Protein AF-A0A2V7V673-F1 (afdb_monomer)

Radius of gyration: 15.43 Å; Cα contacts (8 Å, |Δi|>4): 55; chains: 1; bounding box: 44×23×37 Å

Sequence (68 aa):
MASNSQDEQRLALFIDFENIAIGVRDAHYRKFDVNLVLERLLDKGKLLVKKAYADWSRYADYKRSFHE

Foldseek 3Di:
DDPPPVPFDEDAAEAAVVVVVVVCVVVVHDDDQCVVVVVVVVVRGDYPYHYYDDPCVVVVVCVVNRVD

Secondary structure (DSSP, 8-state):
---------EEEEEEEHHHHHHHHHHTT-----HHHHHHHHHTT-EEEEEEEES-TTT-HHHHHHHH-

Structure (mmCIF, N/CA/C/O backbone):
data_AF-A0A2V7V673-F1
#
_entry.id   AF-A0A2V7V673-F1
#
loop_
_atom_site.group_PDB
_atom_site.id
_atom_site.type_symbol
_atom_site.label_atom_id
_atom_site.label_alt_id
_atom_site.label_comp_id
_atom_site.label_asym_id
_atom_site.label_entity_id
_atom_site.label_seq_id
_atom_site.pdbx_PDB_ins_code
_atom_site.Cartn_x
_atom_site.Cartn_y
_atom_site.Cartn_z
_atom_site.occupancy
_atom_site.B_iso_or_equiv
_atom_site.auth_seq_id
_atom_site.auth_comp_id
_atom_site.auth_asym_id
_atom_site.auth_atom_id
_atom_site.pdbx_PDB_model_num
ATOM 1 N N . MET A 1 1 ? -32.497 -7.501 23.175 1.00 43.50 1 MET A N 1
ATOM 2 C CA . MET A 1 1 ? -31.377 -8.109 22.429 1.00 43.50 1 MET A CA 1
ATOM 3 C C . MET A 1 1 ? -30.232 -7.123 22.506 1.00 43.50 1 MET A C 1
ATOM 5 O O . MET A 1 1 ? -30.429 -5.987 22.100 1.00 43.50 1 MET A O 1
ATOM 9 N N . ALA A 1 2 ? -29.125 -7.484 23.156 1.00 44.66 2 ALA A N 1
ATOM 10 C CA . ALA A 1 2 ? -27.994 -6.576 23.306 1.00 44.66 2 ALA A CA 1
ATOM 11 C C . ALA A 1 2 ? -27.475 -6.204 21.912 1.00 44.66 2 ALA A C 1
ATOM 13 O O . ALA A 1 2 ? -27.137 -7.090 21.127 1.00 44.66 2 ALA A O 1
ATOM 14 N N . SER A 1 3 ? -27.459 -4.909 21.595 1.00 50.03 3 SER A N 1
ATOM 15 C CA . SER A 1 3 ? -26.703 -4.386 20.466 1.00 50.03 3 SER A CA 1
ATOM 16 C C . SER A 1 3 ? -25.241 -4.668 20.773 1.00 50.03 3 SER A C 1
ATOM 18 O O . SER A 1 3 ? -24.608 -3.938 21.535 1.00 50.03 3 SER A O 1
ATOM 20 N N . ASN A 1 4 ? -24.725 -5.780 20.260 1.00 53.00 4 ASN A N 1
ATOM 21 C CA . ASN A 1 4 ? -23.300 -6.021 20.279 1.00 53.00 4 ASN A CA 1
ATOM 22 C C . ASN A 1 4 ? -22.720 -5.003 19.301 1.00 53.00 4 ASN A C 1
ATOM 24 O O . ASN A 1 4 ? -22.684 -5.248 18.096 1.00 53.00 4 ASN A O 1
ATOM 28 N N . SER A 1 5 ? -22.380 -3.822 19.813 1.00 55.22 5 SER A N 1
ATOM 29 C CA . SER A 1 5 ? -21.511 -2.865 19.154 1.00 55.22 5 SER A CA 1
ATOM 30 C C . SER A 1 5 ? -20.213 -3.624 18.922 1.00 55.22 5 SER A C 1
ATOM 32 O O . SER A 1 5 ? -19.352 -3.667 19.793 1.00 55.22 5 SER A O 1
ATOM 34 N N . GLN A 1 6 ? -20.124 -4.366 17.818 1.00 60.25 6 GLN A N 1
ATOM 35 C CA . GLN A 1 6 ? -18.854 -4.909 17.383 1.00 60.25 6 GLN A CA 1
ATOM 36 C C . GLN A 1 6 ? -17.985 -3.677 17.203 1.00 60.25 6 GLN A C 1
ATOM 38 O O . GLN A 1 6 ? -18.260 -2.876 16.311 1.00 60.25 6 GLN A O 1
ATOM 43 N N . ASP A 1 7 ? -17.038 -3.467 18.117 1.00 67.94 7 ASP A N 1
ATOM 44 C CA . ASP A 1 7 ? -16.043 -2.421 17.967 1.00 67.94 7 ASP A CA 1
ATOM 45 C C . ASP A 1 7 ? -15.475 -2.574 16.560 1.00 67.94 7 ASP A C 1
ATOM 47 O O . ASP A 1 7 ? -14.862 -3.596 16.238 1.00 67.94 7 ASP A O 1
ATOM 51 N N . GLU A 1 8 ? -15.780 -1.603 15.695 1.00 79.50 8 GLU A N 1
ATOM 52 C CA . GLU A 1 8 ? -15.296 -1.574 14.322 1.00 79.50 8 GLU A CA 1
ATOM 53 C C . GLU A 1 8 ? -13.779 -1.747 14.393 1.00 79.50 8 GLU A C 1
ATOM 55 O O . GLU A 1 8 ? -13.079 -0.895 14.954 1.00 79.50 8 GLU A O 1
ATOM 60 N N .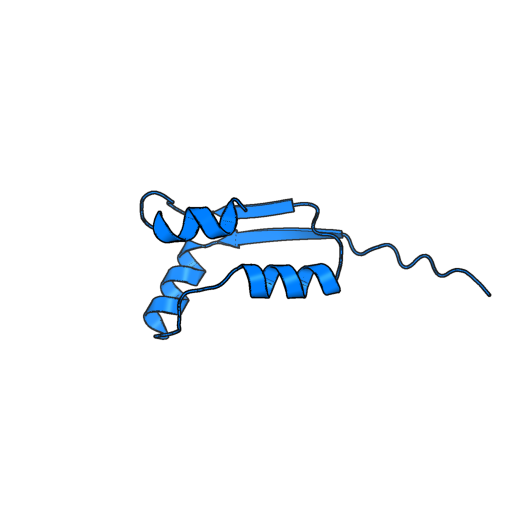 GLN A 1 9 ? -13.272 -2.886 13.907 1.00 92.31 9 GLN A N 1
ATOM 61 C CA . GLN A 1 9 ? -11.856 -3.203 14.040 1.00 92.31 9 GLN A CA 1
ATOM 62 C C . GLN A 1 9 ? -11.047 -2.101 13.361 1.00 92.31 9 GLN A C 1
ATOM 64 O O . GLN A 1 9 ? -11.303 -1.737 12.217 1.00 92.31 9 GLN A O 1
ATOM 69 N N . ARG A 1 10 ? -10.074 -1.541 14.075 1.00 95.50 10 ARG A N 1
ATOM 70 C CA . ARG A 1 10 ? -9.233 -0.453 13.573 1.00 95.50 10 ARG A CA 1
ATOM 71 C C . ARG A 1 10 ? -7.936 -1.036 13.048 1.00 95.50 10 ARG A C 1
ATOM 73 O O . ARG A 1 10 ? -7.236 -1.738 13.775 1.00 95.50 10 ARG A O 1
ATOM 80 N N . LEU A 1 11 ? -7.609 -0.724 11.803 1.00 96.62 11 LEU A N 1
ATOM 81 C CA . LEU A 1 11 ? -6.446 -1.261 11.109 1.00 96.62 11 LEU A CA 1
ATOM 82 C C . LEU A 1 11 ? -5.454 -0.147 10.775 1.00 96.62 11 LEU A C 1
ATOM 84 O O . LEU A 1 11 ? -5.832 0.977 10.443 1.00 96.62 11 LEU A O 1
ATOM 88 N N . ALA A 1 12 ? -4.169 -0.479 10.824 1.00 96.88 12 ALA A N 1
ATOM 89 C CA . ALA A 1 12 ? -3.093 0.359 10.319 1.00 96.88 12 ALA A CA 1
ATOM 90 C C . ALA A 1 12 ? -2.249 -0.468 9.346 1.00 96.88 12 ALA A C 1
ATOM 92 O O . ALA A 1 12 ? -1.774 -1.548 9.692 1.00 96.88 12 ALA A O 1
ATOM 93 N N . LEU A 1 13 ? -2.091 0.035 8.126 1.00 96.25 13 LEU A N 1
ATOM 94 C CA . LEU A 1 13 ? -1.394 -0.629 7.035 1.00 96.25 13 LEU A CA 1
ATOM 95 C C . LEU A 1 13 ? -0.060 0.064 6.770 1.00 96.25 13 LEU A C 1
ATOM 97 O O . LEU A 1 13 ? -0.018 1.253 6.446 1.00 96.25 13 LEU A O 1
ATOM 101 N N . PHE A 1 14 ? 1.016 -0.711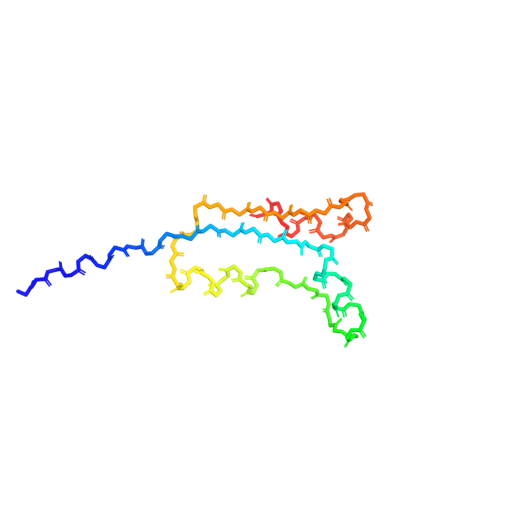 6.865 1.00 96.38 14 PHE A N 1
ATOM 102 C CA . PHE A 1 14 ? 2.370 -0.299 6.524 1.00 96.38 14 PHE A CA 1
ATOM 103 C C . PHE A 1 14 ? 2.931 -1.301 5.521 1.00 96.38 14 PHE A C 1
ATOM 105 O O . PHE A 1 14 ? 2.978 -2.497 5.799 1.00 96.38 14 PHE A O 1
ATOM 112 N N . ILE A 1 15 ? 3.307 -0.812 4.346 1.00 96.00 15 ILE A N 1
ATOM 113 C CA . ILE A 1 15 ? 3.772 -1.628 3.229 1.00 96.00 15 ILE A CA 1
ATOM 114 C C . ILE A 1 15 ? 5.232 -1.289 2.952 1.00 96.00 15 ILE A C 1
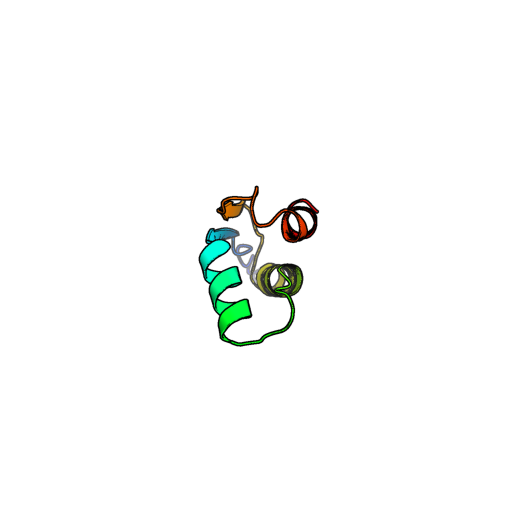ATOM 116 O O . ILE A 1 15 ? 5.564 -0.129 2.715 1.00 96.00 15 ILE A O 1
ATOM 120 N N . ASP A 1 16 ? 6.084 -2.306 2.924 1.00 95.19 16 ASP A N 1
ATOM 121 C CA . ASP A 1 16 ? 7.354 -2.244 2.206 1.00 95.19 16 ASP A CA 1
ATOM 122 C C . ASP A 1 16 ? 7.073 -2.579 0.740 1.00 95.19 16 ASP A C 1
ATOM 124 O O . ASP A 1 16 ? 6.788 -3.726 0.383 1.00 95.19 16 ASP A O 1
ATOM 128 N N . PHE A 1 17 ? 7.050 -1.550 -0.102 1.00 93.75 17 PHE A N 1
ATOM 129 C CA . PHE A 1 17 ? 6.627 -1.712 -1.484 1.00 93.75 17 PHE A CA 1
ATOM 130 C C . PHE A 1 17 ? 7.741 -2.296 -2.361 1.00 93.75 17 PHE A C 1
ATOM 132 O O . PHE A 1 17 ? 7.440 -3.014 -3.314 1.00 93.75 17 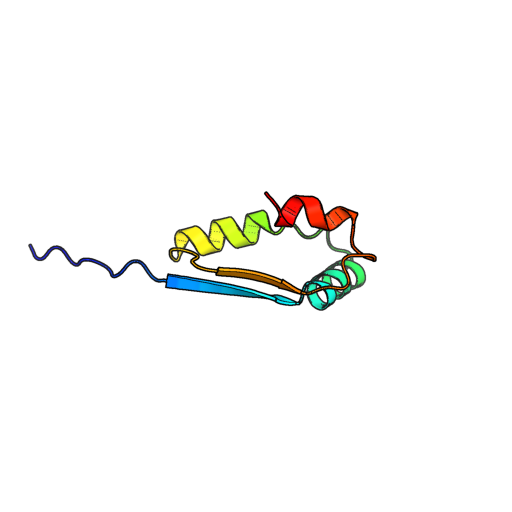PHE A O 1
ATOM 139 N N . GLU A 1 18 ? 9.015 -2.063 -2.033 1.00 93.38 18 GLU A N 1
ATOM 140 C CA . GLU A 1 18 ? 10.132 -2.581 -2.834 1.00 93.38 18 GLU A CA 1
ATOM 141 C C . GLU A 1 18 ? 10.192 -4.106 -2.782 1.00 93.38 18 GLU A C 1
ATOM 143 O O . GLU A 1 18 ? 10.348 -4.750 -3.820 1.00 93.38 18 GLU A O 1
ATOM 148 N N . ASN A 1 19 ? 9.960 -4.690 -1.605 1.00 94.19 19 ASN A N 1
ATOM 149 C CA . ASN A 1 19 ? 9.891 -6.142 -1.451 1.00 94.19 19 ASN A CA 1
ATOM 150 C C . ASN A 1 19 ? 8.740 -6.770 -2.254 1.00 94.19 19 ASN A C 1
ATOM 152 O O . ASN A 1 19 ? 8.923 -7.809 -2.893 1.00 94.19 19 ASN A O 1
ATOM 156 N N . ILE A 1 20 ? 7.573 -6.121 -2.294 1.00 93.81 20 ILE A N 1
ATOM 157 C CA . ILE A 1 20 ? 6.451 -6.571 -3.132 1.00 93.81 20 ILE A CA 1
ATOM 158 C C . ILE A 1 20 ? 6.810 -6.458 -4.617 1.00 93.81 20 ILE A C 1
ATOM 160 O O . ILE A 1 20 ? 6.571 -7.395 -5.379 1.00 93.81 20 ILE A O 1
ATOM 164 N N . ALA A 1 21 ? 7.393 -5.334 -5.038 1.00 91.31 21 ALA A N 1
ATOM 165 C CA . ALA A 1 21 ? 7.746 -5.093 -6.433 1.00 91.31 21 ALA A CA 1
ATOM 166 C C . ALA A 1 21 ? 8.786 -6.100 -6.949 1.00 91.31 21 ALA A C 1
ATOM 168 O O . ALA A 1 21 ? 8.629 -6.634 -8.050 1.00 91.31 21 ALA A O 1
ATOM 169 N N . ILE A 1 22 ? 9.810 -6.400 -6.142 1.00 92.81 22 ILE A N 1
ATOM 170 C CA . ILE A 1 22 ? 10.809 -7.436 -6.437 1.00 92.81 22 ILE A CA 1
ATOM 171 C C . ILE A 1 22 ? 10.127 -8.803 -6.542 1.00 92.81 22 ILE A C 1
ATOM 173 O O . ILE A 1 22 ? 10.308 -9.491 -7.543 1.00 92.81 22 ILE A O 1
ATOM 177 N N . GLY A 1 23 ? 9.279 -9.164 -5.574 1.00 94.44 23 GLY A N 1
ATOM 178 C CA . GLY A 1 23 ? 8.582 -10.452 -5.573 1.00 94.44 23 GLY A CA 1
ATOM 179 C C . GLY A 1 23 ? 7.664 -10.652 -6.781 1.00 94.44 23 GLY A C 1
ATOM 180 O O . GLY A 1 23 ? 7.677 -11.715 -7.397 1.00 94.44 23 GLY A O 1
ATOM 181 N N . VAL A 1 24 ? 6.900 -9.627 -7.167 1.00 93.81 24 VAL A N 1
ATOM 182 C CA . VAL A 1 24 ? 6.024 -9.677 -8.352 1.00 93.81 24 VAL A CA 1
ATOM 183 C C . VAL A 1 24 ? 6.826 -9.851 -9.635 1.00 93.81 24 VAL A C 1
ATOM 185 O O . VAL A 1 24 ? 6.442 -10.658 -10.483 1.00 93.81 24 VAL A O 1
ATOM 188 N N . ARG A 1 25 ? 7.948 -9.132 -9.764 1.00 90.56 25 ARG A N 1
ATOM 189 C CA . ARG A 1 25 ? 8.851 -9.261 -10.910 1.00 90.56 25 ARG A CA 1
ATOM 190 C C . ARG A 1 25 ? 9.439 -10.668 -10.989 1.00 90.56 25 ARG A C 1
ATOM 192 O O . ARG A 1 25 ? 9.355 -11.295 -12.039 1.00 90.56 25 ARG A O 1
ATOM 199 N N . ASP A 1 26 ? 10.008 -11.161 -9.894 1.00 95.44 26 ASP A N 1
ATOM 200 C CA . ASP A 1 26 ? 10.738 -12.432 -9.875 1.00 95.44 26 ASP A CA 1
ATOM 201 C C . ASP A 1 26 ? 9.788 -13.631 -10.070 1.00 95.44 26 ASP A C 1
ATOM 203 O O . ASP A 1 26 ? 10.120 -14.597 -10.760 1.00 95.44 26 ASP A O 1
ATOM 207 N N . ALA A 1 27 ? 8.557 -13.537 -9.556 1.00 95.38 27 ALA A N 1
ATOM 208 C CA . ALA A 1 27 ? 7.508 -14.538 -9.756 1.00 95.38 27 ALA A CA 1
ATOM 209 C C . ALA A 1 27 ? 6.765 -14.419 -11.104 1.00 95.38 27 ALA A C 1
ATOM 211 O O . ALA A 1 27 ? 5.853 -15.203 -11.361 1.00 95.38 27 ALA A O 1
ATOM 212 N N . HIS A 1 28 ? 7.138 -13.463 -11.965 1.00 92.31 28 HIS A N 1
ATOM 213 C CA . HIS A 1 28 ? 6.494 -13.206 -13.261 1.00 92.31 28 HIS A CA 1
ATOM 214 C C . HIS A 1 28 ? 4.976 -12.975 -13.152 1.00 92.31 28 HIS A C 1
ATOM 216 O O . HIS A 1 28 ? 4.201 -13.338 -14.041 1.00 92.31 28 HIS A O 1
ATOM 222 N N . TYR A 1 29 ? 4.533 -12.362 -12.051 1.00 91.75 29 TYR A N 1
ATOM 223 C CA . TYR A 1 29 ? 3.133 -12.010 -11.869 1.00 91.75 29 TYR A CA 1
ATOM 224 C C . TYR A 1 29 ? 2.768 -10.737 -12.628 1.00 91.75 29 TYR A C 1
ATOM 226 O O . TYR A 1 29 ? 3.600 -9.889 -12.955 1.00 91.75 29 TYR A O 1
ATOM 234 N N . ARG A 1 30 ? 1.464 -10.584 -12.873 1.00 88.62 30 ARG A N 1
ATOM 235 C CA . ARG A 1 30 ? 0.899 -9.318 -13.343 1.00 88.62 30 ARG A CA 1
ATOM 236 C C . ARG A 1 30 ? 1.196 -8.194 -12.344 1.00 88.62 30 ARG A C 1
ATOM 238 O O . ARG A 1 30 ? 1.415 -8.455 -11.161 1.00 88.62 30 ARG A O 1
ATOM 245 N N . LYS A 1 31 ? 1.142 -6.945 -12.825 1.00 87.88 31 LYS A N 1
ATOM 246 C CA . LYS A 1 31 ? 1.359 -5.734 -12.017 1.00 87.88 31 LYS A CA 1
ATOM 247 C C . LYS A 1 31 ? 0.610 -5.832 -10.684 1.00 87.88 31 LYS A C 1
ATOM 249 O O . LYS A 1 31 ? -0.573 -6.173 -10.666 1.00 87.88 31 LYS A O 1
ATOM 254 N N . PHE A 1 32 ? 1.309 -5.529 -9.591 1.00 90.62 32 PHE A N 1
ATOM 255 C CA . PHE A 1 32 ? 0.693 -5.470 -8.273 1.00 90.62 32 PHE A CA 1
ATOM 256 C C . PHE A 1 32 ? -0.421 -4.423 -8.263 1.00 90.62 32 PHE A C 1
ATOM 258 O O . PHE A 1 32 ? -0.189 -3.271 -8.637 1.00 90.62 32 PHE A O 1
ATOM 265 N N . ASP A 1 33 ? -1.603 -4.831 -7.812 1.00 91.25 33 ASP A N 1
ATOM 266 C CA . ASP A 1 33 ? -2.756 -3.959 -7.637 1.00 91.25 33 ASP A CA 1
ATOM 267 C C . ASP A 1 33 ? -3.080 -3.856 -6.145 1.00 91.25 33 ASP A C 1
ATOM 269 O O . ASP A 1 33 ? -3.562 -4.806 -5.524 1.00 91.25 33 ASP A O 1
ATOM 273 N N . VAL A 1 34 ? -2.769 -2.698 -5.563 1.00 91.81 34 VAL A N 1
ATOM 274 C CA . VAL A 1 34 ? -2.974 -2.438 -4.135 1.00 91.81 34 VAL A CA 1
ATOM 275 C C . VAL A 1 34 ? -4.459 -2.337 -3.778 1.00 91.81 34 VAL A C 1
ATOM 277 O O . VAL A 1 34 ? -4.8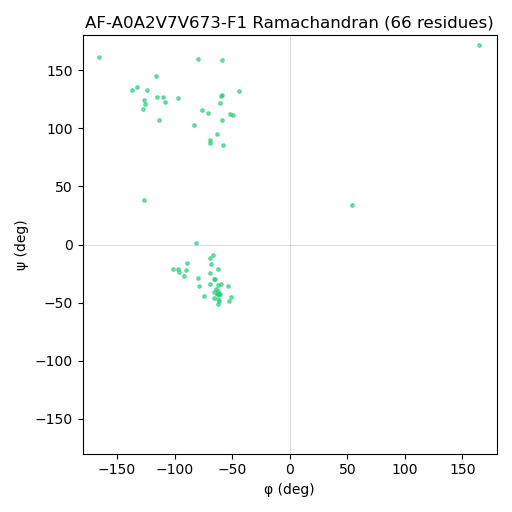21 -2.641 -2.641 1.00 91.81 34 VAL A O 1
ATOM 280 N N . ASN A 1 35 ? -5.331 -1.992 -4.731 1.00 92.06 35 ASN A N 1
ATOM 281 C CA . ASN A 1 35 ? -6.759 -1.815 -4.469 1.00 92.06 35 ASN A CA 1
ATOM 282 C C . ASN A 1 35 ? -7.411 -3.125 -4.024 1.00 92.06 35 ASN A C 1
ATOM 284 O O . ASN A 1 35 ? -8.164 -3.127 -3.055 1.00 92.06 35 ASN A O 1
ATOM 288 N N . LEU A 1 36 ? -7.007 -4.254 -4.615 1.00 93.62 36 LEU A N 1
ATOM 289 C CA . LEU A 1 36 ? -7.481 -5.584 -4.213 1.00 93.62 36 LEU A CA 1
ATOM 290 C C . LEU A 1 36 ? -7.161 -5.905 -2.743 1.00 93.62 36 LEU A C 1
ATOM 292 O O . LEU A 1 36 ? -7.929 -6.581 -2.057 1.00 93.62 36 LEU A O 1
ATOM 296 N N . VAL A 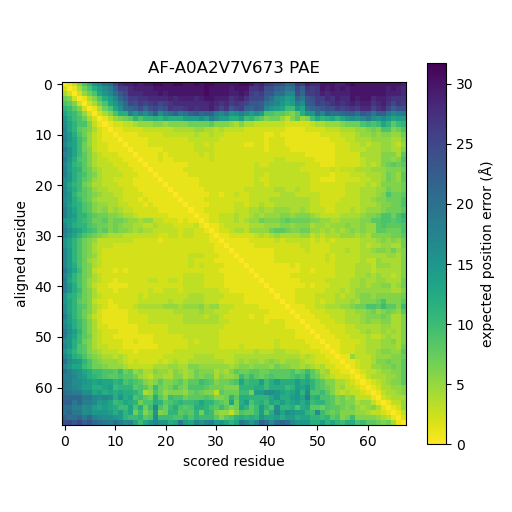1 37 ? -6.021 -5.423 -2.239 1.00 93.88 37 VAL A N 1
ATOM 297 C CA . VAL A 1 37 ? -5.640 -5.582 -0.828 1.00 93.88 37 VAL A CA 1
ATOM 298 C C . VAL A 1 37 ? -6.466 -4.649 0.053 1.00 93.88 37 VAL A C 1
ATOM 300 O O . VAL A 1 37 ? -6.960 -5.076 1.095 1.00 93.88 37 VAL A O 1
ATOM 303 N N . LEU A 1 38 ? -6.628 -3.389 -0.359 1.00 94.94 38 LEU A N 1
ATOM 304 C CA . LEU A 1 38 ? -7.386 -2.386 0.391 1.00 94.94 38 LEU A CA 1
ATOM 305 C C . LEU A 1 38 ? -8.856 -2.780 0.537 1.00 94.94 38 LEU A C 1
ATOM 307 O O . LEU A 1 38 ? -9.357 -2.772 1.658 1.00 94.94 38 LEU A O 1
ATOM 311 N N . GLU A 1 39 ? -9.512 -3.201 -0.544 1.00 95.19 39 GLU A N 1
ATOM 312 C CA . GLU A 1 39 ? -10.888 -3.717 -0.526 1.00 95.19 39 GLU A CA 1
ATOM 313 C C . GLU A 1 39 ? -11.032 -4.845 0.500 1.00 95.19 39 GLU A C 1
ATOM 315 O O . GLU A 1 39 ? -11.879 -4.797 1.392 1.00 95.19 39 GLU A O 1
ATOM 320 N N . ARG A 1 40 ? -10.110 -5.815 0.468 1.00 95.69 40 ARG A N 1
ATOM 321 C CA . ARG A 1 40 ? -10.143 -6.957 1.384 1.00 95.69 40 ARG A CA 1
ATOM 322 C C . ARG A 1 40 ? -9.925 -6.578 2.849 1.00 95.69 40 ARG A C 1
ATOM 324 O O . ARG A 1 40 ? -10.390 -7.306 3.735 1.00 95.69 40 ARG A O 1
ATOM 331 N N . LEU A 1 41 ? -9.172 -5.509 3.107 1.00 95.31 41 LEU A N 1
ATOM 332 C CA . LEU A 1 41 ? -8.932 -4.972 4.447 1.00 95.31 41 LEU A CA 1
ATOM 333 C C . LEU A 1 41 ? -10.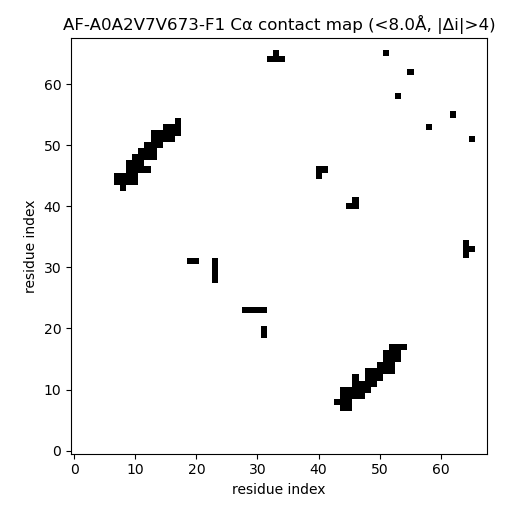121 -4.149 4.949 1.00 95.31 41 LEU A C 1
ATOM 335 O O . LEU A 1 41 ? -10.430 -4.239 6.135 1.00 95.31 41 LEU A O 1
ATOM 339 N N . LEU A 1 42 ? -10.813 -3.418 4.072 1.00 93.56 42 LEU A N 1
ATOM 340 C CA . LEU A 1 42 ? -12.020 -2.663 4.423 1.00 93.56 42 LEU A CA 1
ATOM 341 C C . LEU A 1 42 ? -13.154 -3.582 4.902 1.00 93.56 42 LEU A C 1
ATOM 343 O O . LEU A 1 42 ? -13.830 -3.243 5.868 1.00 93.56 42 LEU A O 1
ATOM 347 N N . ASP A 1 43 ? -13.277 -4.789 4.339 1.00 94.25 43 ASP A N 1
ATOM 348 C CA . ASP A 1 43 ? -14.202 -5.823 4.842 1.00 94.25 43 ASP A CA 1
ATOM 349 C C . ASP A 1 43 ? -13.881 -6.296 6.272 1.00 94.25 43 ASP A C 1
ATOM 351 O O . ASP A 1 43 ? -14.711 -6.918 6.936 1.00 94.25 43 ASP A O 1
AT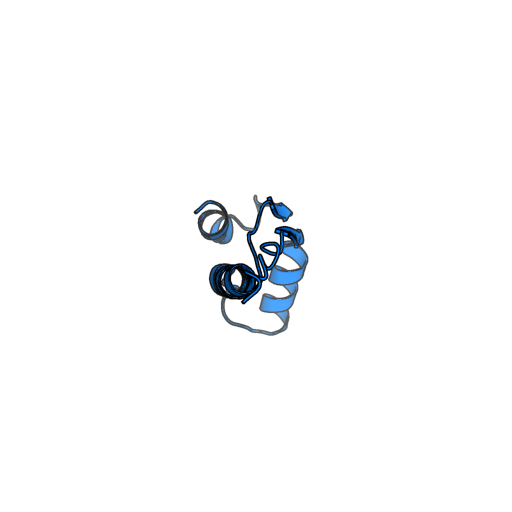OM 355 N N . LYS A 1 44 ? -12.639 -6.096 6.730 1.00 91.94 44 LYS A N 1
ATOM 356 C CA . LYS A 1 44 ? -12.164 -6.548 8.046 1.00 91.94 44 LYS A CA 1
ATOM 357 C C . LYS A 1 44 ? -12.234 -5.454 9.097 1.00 91.94 44 LYS A C 1
ATOM 359 O O . LYS A 1 44 ? -12.268 -5.775 10.279 1.00 91.94 44 LYS A O 1
ATOM 364 N N . GLY A 1 45 ? -12.220 -4.190 8.690 1.00 94.06 45 GLY A N 1
AT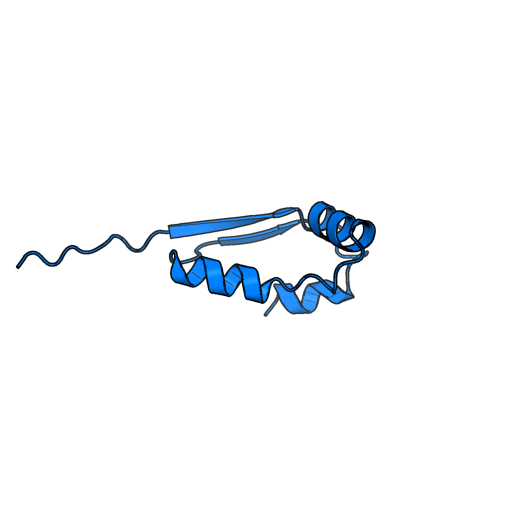OM 365 C CA . GLY A 1 45 ? -12.202 -3.077 9.617 1.00 94.06 45 GLY A CA 1
ATOM 366 C C . GLY A 1 45 ? -11.814 -1.756 8.970 1.00 94.06 45 GLY A C 1
ATOM 367 O O . GLY A 1 45 ? -11.364 -1.676 7.827 1.00 94.06 45 GLY A O 1
ATOM 368 N N . LYS A 1 46 ? -11.948 -0.688 9.747 1.00 94.75 46 LYS A N 1
ATOM 369 C CA . LYS A 1 46 ? -11.618 0.665 9.324 1.00 94.75 46 LYS A CA 1
ATOM 370 C C . LYS A 1 46 ? -10.111 0.885 9.319 1.00 94.75 46 LYS A C 1
ATOM 372 O O . LYS A 1 46 ? -9.461 0.898 10.366 1.00 94.75 46 LYS A O 1
ATOM 377 N N . LEU A 1 47 ? -9.562 1.130 8.134 1.00 95.19 47 LEU A N 1
ATOM 378 C CA . LEU A 1 47 ? -8.184 1.581 7.961 1.00 95.19 47 LEU A CA 1
ATOM 379 C C . LEU A 1 47 ? -8.036 3.028 8.446 1.00 95.19 47 LEU A C 1
ATOM 381 O O . LEU A 1 47 ? -8.586 3.956 7.859 1.00 95.19 47 LEU A O 1
ATOM 385 N N . LEU A 1 48 ? -7.274 3.223 9.520 1.00 95.81 48 LEU A N 1
ATOM 386 C CA . LEU A 1 48 ? -6.946 4.546 10.060 1.00 95.81 48 LEU A CA 1
ATOM 387 C C . LEU A 1 48 ? -5.644 5.104 9.486 1.00 95.81 48 LEU A C 1
ATOM 389 O O . LEU A 1 48 ? -5.456 6.316 9.435 1.00 95.81 48 LEU A O 1
ATOM 393 N N . VAL A 1 49 ? -4.735 4.221 9.070 1.00 95.50 49 VAL A N 1
ATOM 394 C CA . VAL A 1 49 ? -3.437 4.586 8.500 1.00 95.50 49 VAL A CA 1
ATOM 395 C C . VAL A 1 49 ? -3.161 3.698 7.294 1.00 95.50 49 VAL A C 1
ATOM 397 O O . VAL A 1 49 ? -3.291 2.480 7.390 1.00 95.50 49 VAL A O 1
ATOM 400 N N . LYS A 1 50 ? -2.731 4.307 6.185 1.00 95.38 50 LYS A N 1
ATOM 401 C CA . LYS A 1 50 ? -2.121 3.630 5.036 1.00 95.38 50 LYS A CA 1
ATOM 402 C C . LYS A 1 50 ? -0.785 4.302 4.711 1.00 95.38 50 LYS A C 1
ATOM 404 O O . LYS A 1 50 ? -0.752 5.489 4.395 1.00 95.38 50 LYS A O 1
ATOM 409 N N . LYS A 1 51 ? 0.326 3.576 4.830 1.00 94.50 51 LYS A N 1
ATOM 410 C CA . LYS A 1 51 ? 1.662 4.052 4.448 1.00 94.50 51 LYS A CA 1
ATOM 411 C C . LYS A 1 51 ? 2.372 2.995 3.622 1.00 94.50 51 LYS A C 1
ATOM 413 O O . LYS A 1 51 ? 2.365 1.824 3.982 1.00 94.50 51 LYS A O 1
ATOM 418 N N . ALA A 1 52 ? 3.011 3.424 2.544 1.00 94.88 52 ALA A N 1
ATOM 419 C CA . ALA A 1 52 ? 3.882 2.586 1.739 1.00 94.88 52 ALA A CA 1
ATOM 420 C C . ALA A 1 52 ? 5.261 3.242 1.644 1.00 94.88 52 ALA A C 1
ATOM 422 O O . ALA A 1 52 ? 5.365 4.448 1.407 1.00 94.88 52 ALA A O 1
ATOM 423 N N . TYR A 1 53 ? 6.302 2.448 1.859 1.00 93.62 53 TYR A N 1
ATOM 424 C CA . TYR A 1 53 ? 7.694 2.872 1.841 1.00 93.62 53 TYR A CA 1
ATOM 425 C C . TYR A 1 53 ? 8.381 2.283 0.612 1.00 93.62 53 TYR A C 1
ATOM 427 O O . TYR A 1 53 ? 8.301 1.078 0.380 1.00 93.62 53 TYR A O 1
ATOM 435 N N . ALA A 1 54 ? 9.020 3.149 -0.172 1.00 92.88 54 ALA A N 1
ATOM 436 C CA . ALA A 1 54 ? 9.874 2.789 -1.296 1.00 92.88 54 ALA A CA 1
ATOM 437 C C . ALA A 1 54 ? 10.709 3.989 -1.749 1.00 92.88 54 ALA A C 1
ATOM 439 O O . ALA A 1 54 ? 10.330 5.146 -1.522 1.00 92.88 54 ALA A O 1
ATOM 440 N N . ASP A 1 55 ? 11.783 3.717 -2.490 1.00 90.06 55 ASP A N 1
ATOM 441 C CA . ASP A 1 55 ? 12.370 4.706 -3.390 1.00 90.06 55 ASP A CA 1
ATOM 442 C C . ASP A 1 55 ? 11.439 4.976 -4.585 1.00 90.06 55 ASP A C 1
ATOM 444 O O . ASP A 1 55 ? 11.528 4.384 -5.665 1.00 90.06 55 ASP A O 1
ATOM 448 N N . TRP A 1 56 ? 10.517 5.916 -4.397 1.00 86.31 56 TRP A N 1
ATOM 449 C CA . TRP A 1 56 ? 9.522 6.244 -5.408 1.00 86.31 56 TRP A CA 1
ATOM 450 C C . TRP A 1 56 ? 10.081 6.878 -6.688 1.00 86.31 56 TRP A C 1
ATOM 452 O O . TRP A 1 56 ? 9.319 7.040 -7.644 1.00 86.31 56 TRP A O 1
ATOM 462 N N . SER A 1 57 ? 11.367 7.245 -6.735 1.00 86.12 57 SER A N 1
ATOM 463 C CA . SER A 1 57 ? 12.006 7.652 -7.992 1.00 86.12 57 SER A CA 1
ATOM 464 C C . SER A 1 57 ? 12.078 6.486 -8.989 1.00 86.12 57 SER A C 1
ATOM 466 O O . SER A 1 57 ? 11.955 6.692 -10.194 1.00 86.12 57 SER A O 1
ATOM 468 N N . ARG A 1 58 ? 12.170 5.251 -8.478 1.00 83.00 58 ARG A N 1
ATOM 469 C CA . ARG A 1 58 ? 12.269 4.006 -9.255 1.00 83.00 58 ARG A CA 1
ATOM 470 C C . ARG A 1 58 ? 10.914 3.389 -9.605 1.00 83.00 58 ARG A C 1
ATOM 472 O O . ARG A 1 58 ? 10.839 2.548 -10.495 1.00 83.00 58 ARG A O 1
ATOM 479 N N . TYR A 1 59 ? 9.847 3.813 -8.927 1.00 78.94 59 TYR A N 1
ATOM 480 C CA . TYR A 1 59 ? 8.497 3.247 -9.051 1.00 78.94 59 TYR A CA 1
ATOM 481 C C . TYR A 1 59 ? 7.443 4.315 -9.367 1.00 78.94 59 TYR A C 1
ATOM 483 O O . TYR A 1 59 ? 6.319 4.274 -8.858 1.00 78.94 59 TYR A O 1
ATOM 491 N N . ALA A 1 60 ? 7.796 5.285 -10.213 1.00 74.50 60 ALA A N 1
ATOM 492 C CA . ALA A 1 60 ? 6.904 6.379 -10.597 1.00 74.50 60 ALA A CA 1
ATOM 493 C C . ALA A 1 60 ? 5.546 5.877 -11.138 1.00 74.50 60 ALA A C 1
ATOM 495 O O . ALA A 1 60 ? 4.506 6.439 -10.790 1.00 74.50 60 ALA A O 1
ATOM 496 N N . ASP A 1 61 ? 5.538 4.756 -11.867 1.00 74.31 61 ASP A N 1
ATOM 497 C CA . ASP A 1 61 ? 4.332 4.119 -12.426 1.00 74.31 61 ASP A CA 1
ATOM 498 C C . ASP A 1 61 ? 3.391 3.497 -11.379 1.00 74.31 61 ASP A C 1
ATOM 500 O O . ASP A 1 61 ? 2.264 3.101 -11.702 1.00 74.31 61 ASP A O 1
ATOM 504 N N . TYR A 1 62 ? 3.845 3.368 -10.131 1.00 69.31 62 TYR A N 1
ATOM 505 C CA . TYR A 1 62 ? 3.047 2.864 -9.013 1.00 69.31 62 TYR A CA 1
ATOM 506 C C . TYR A 1 62 ? 2.530 3.977 -8.101 1.00 69.31 62 TYR A C 1
ATOM 508 O O . TYR A 1 62 ? 1.505 3.768 -7.456 1.00 69.31 62 TYR A O 1
ATOM 516 N N . LYS A 1 63 ? 3.146 5.172 -8.095 1.00 67.56 63 LYS A N 1
ATOM 517 C CA . LYS A 1 63 ? 2.728 6.294 -7.227 1.00 67.56 63 LYS A CA 1
ATOM 518 C C . LYS A 1 63 ? 1.237 6.605 -7.327 1.00 67.56 63 LYS A C 1
ATOM 520 O O . LYS A 1 63 ? 0.593 6.806 -6.304 1.00 67.56 63 LYS A O 1
ATOM 525 N N . ARG A 1 64 ? 0.691 6.659 -8.548 1.00 70.31 64 ARG A N 1
ATOM 526 C CA . ARG A 1 64 ? -0.693 7.106 -8.777 1.00 70.31 64 ARG A CA 1
ATOM 527 C C . ARG A 1 64 ? -1.706 6.212 -8.042 1.00 70.31 64 ARG A C 1
ATOM 529 O O . ARG A 1 64 ? -2.549 6.729 -7.327 1.00 70.31 64 ARG A O 1
ATOM 536 N N . SER A 1 65 ? -1.496 4.895 -8.079 1.00 69.19 65 SER A N 1
ATOM 537 C CA . SER A 1 65 ? -2.364 3.901 -7.421 1.00 69.19 65 SER A CA 1
ATOM 538 C C . SER A 1 65 ? -2.320 3.946 -5.885 1.00 69.19 65 SER A C 1
ATOM 540 O O . SER A 1 65 ? -3.174 3.360 -5.237 1.00 69.19 65 SER A O 1
ATOM 542 N N . PHE A 1 66 ? -1.312 4.594 -5.287 1.00 67.50 66 PHE A N 1
ATOM 543 C CA . PHE A 1 66 ? -1.200 4.748 -3.829 1.00 67.50 66 PHE A CA 1
ATOM 544 C C . PHE A 1 66 ? -1.731 6.098 -3.315 1.00 67.50 66 PHE A C 1
ATOM 546 O O . PHE A 1 66 ? -2.030 6.215 -2.120 1.00 67.50 66 PHE A O 1
ATOM 553 N N . HIS A 1 67 ? -1.809 7.111 -4.186 1.00 66.50 67 HIS A N 1
ATOM 554 C CA . HIS A 1 67 ? -2.245 8.470 -3.845 1.00 66.50 67 HIS A CA 1
ATOM 555 C C . HIS A 1 67 ? -3.751 8.703 -3.995 1.00 66.50 67 HIS A C 1
ATOM 557 O O . HIS A 1 67 ? -4.259 9.624 -3.356 1.00 66.50 67 HIS A O 1
ATOM 563 N N . GLU A 1 68 ? -4.435 7.894 -4.802 1.00 55.06 68 GLU A N 1
ATOM 564 C CA . GLU A 1 68 ? -5.903 7.827 -4.847 1.00 55.06 68 GLU A CA 1
ATOM 565 C C . GLU A 1 68 ? -6.473 7.181 -3.562 1.00 55.06 68 GLU A C 1
ATOM 567 O O . GLU A 1 68 ? -7.576 7.592 -3.146 1.00 55.06 68 GLU A O 1
#

pLDDT: mean 85.41, std 14.36, range [43.5, 96.88]

Solvent-accessible surface area (backbone atoms only — not comparable to full-atom values): 4377 Å² total; per-residue (Å²): 130,85,82,76,75,70,74,75,39,77,38,74,47,78,39,66,43,54,65,51,52,51,50,34,58,77,67,70,50,74,82,88,63,64,62,67,54,50,57,62,44,54,80,64,22,52,72,79,41,81,46,73,48,63,71,55,88,82,40,59,92,51,49,64,79,72,74,113

Mean predicted aligned error: 6.68 Å

Nearest PDB structures (foldseek):
  4etp-assembly1_B  TM=2.620E-01  e=9.464E+00  Saccharomyces cerevisiae S288C